Protein AF-A0A1M6S8C6-F1 (afdb_monomer_lite)

Secondary structure (DSSP, 8-state):
-HHHHHTTT----EEE-TT-SSSTTHHHHHHHHTT--GGGEEEHHHHHHHH----SSS---GGGSSSEEEEESSS---TT----GGGGSTTEEEEES-HHHHHHHHHHHT-

Organism: NCBI:txid169427

Radius of gyration: 14.87 Å; chains: 1; bounding box: 32×35×33 Å

pLDDT: mean 91.99, std 9.22, range [51.56, 98.19]

InterPro domains:
  IPR029035 DHS-like NAD/FAD-binding domain superfamily [SSF52467] (1-111)
  IPR034300 NADP transhydrogenase beta-like domain [PF02233] (1-53)
  IPR034300 NADP transhydrogenase beta-like domain [PF02233] (54-108)

Sequence (111 aa):
MTDKLTNKGIEVRYAIHPVAGRMPGHMNVLLAEAEVPYDQVYEMDDINAEFGQMAGMPILEAYKARTVIVNERSMASGYAGLDNDLFYIDKTMMVFSDAKKVIENMTKALE

Foldseek 3Di:
DVVLCVVVVHQAAAEDEQCPDPDGCPVVVVCVVVVPDPVRYDYQVVVVVVLPDDDDDSDRVQVSDQAAEDEEQDQADDPVRDGDPLCVDPRYHYDHDPPVVVVVVVVVVSD

Structure (mmCIF, N/CA/C/O backbone):
data_AF-A0A1M6S8C6-F1
#
_entry.id   AF-A0A1M6S8C6-F1
#
loop_
_atom_site.group_PDB
_atom_site.id
_atom_site.type_symbol
_atom_site.label_atom_id
_atom_site.label_alt_id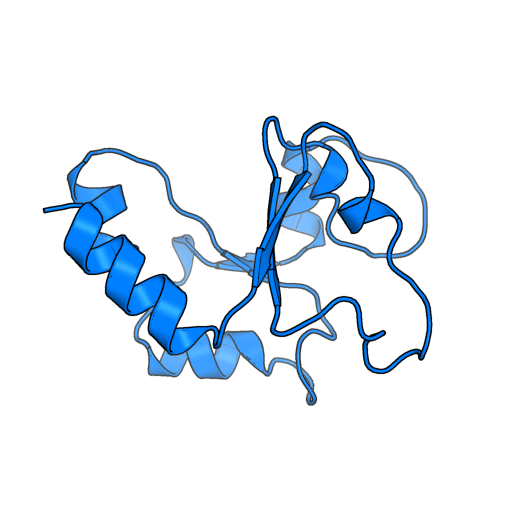
_atom_site.label_comp_id
_atom_site.label_asym_id
_atom_site.label_entity_id
_atom_site.label_seq_id
_atom_site.pdbx_PDB_ins_code
_atom_site.Cartn_x
_atom_site.Cartn_y
_atom_site.Cartn_z
_atom_site.occupancy
_atom_site.B_iso_or_equiv
_atom_site.auth_seq_id
_atom_site.auth_comp_id
_atom_site.auth_asym_id
_atom_site.auth_atom_id
_atom_site.pdbx_PDB_model_num
ATOM 1 N N . MET A 1 1 ? -4.116 8.525 9.526 1.00 92.12 1 MET A N 1
ATOM 2 C CA . MET A 1 1 ? -5.002 7.661 8.712 1.00 92.12 1 MET A CA 1
ATOM 3 C C . MET A 1 1 ? -5.312 6.365 9.442 1.00 92.12 1 MET A C 1
ATOM 5 O O . MET A 1 1 ? -6.474 6.148 9.753 1.00 92.12 1 MET A O 1
ATOM 9 N N . THR A 1 2 ? -4.293 5.558 9.752 1.00 93.94 2 THR A N 1
ATOM 10 C CA . THR A 1 2 ? -4.409 4.259 10.438 1.00 93.94 2 THR A CA 1
ATOM 11 C C . THR A 1 2 ? -5.270 4.322 11.690 1.00 93.94 2 THR A C 1
ATOM 13 O O . THR A 1 2 ? -6.311 3.681 11.712 1.00 93.94 2 THR A O 1
ATOM 16 N N . ASP A 1 3 ? -4.958 5.203 12.642 1.00 92.81 3 ASP A N 1
ATOM 17 C CA . ASP A 1 3 ? -5.750 5.330 13.877 1.00 92.81 3 ASP A CA 1
ATOM 18 C C . ASP A 1 3 ? -7.227 5.627 13.609 1.00 92.81 3 ASP A C 1
ATOM 20 O O . ASP A 1 3 ? -8.108 5.075 14.257 1.00 92.81 3 ASP A O 1
ATOM 24 N N . LYS A 1 4 ? -7.527 6.469 12.607 1.00 94.00 4 LYS A N 1
ATOM 25 C CA . LYS A 1 4 ? -8.916 6.785 12.235 1.00 94.00 4 LYS A CA 1
ATOM 26 C C . LYS A 1 4 ? -9.649 5.559 11.683 1.00 94.00 4 LYS A C 1
ATOM 28 O O . LYS A 1 4 ? -10.843 5.421 11.929 1.00 94.00 4 LYS A O 1
ATOM 33 N N . LEU A 1 5 ? -8.964 4.696 10.934 1.00 95.50 5 LEU A N 1
ATOM 34 C CA . LEU A 1 5 ? -9.533 3.449 10.419 1.00 95.50 5 LEU A CA 1
ATOM 35 C C . LEU A 1 5 ? -9.724 2.433 11.551 1.00 95.50 5 LEU A C 1
ATOM 37 O O . LEU A 1 5 ? -10.828 1.912 11.713 1.00 95.50 5 LEU A O 1
ATOM 41 N N . THR A 1 6 ? -8.704 2.234 12.387 1.00 93.94 6 THR A N 1
ATOM 42 C CA . THR A 1 6 ? -8.757 1.327 13.542 1.00 93.94 6 THR A CA 1
ATOM 43 C C . THR A 1 6 ? -9.853 1.733 14.529 1.00 93.94 6 THR A C 1
ATOM 45 O O . THR A 1 6 ? -10.630 0.889 14.967 1.00 93.94 6 THR A O 1
ATOM 48 N N . ASN A 1 7 ? -10.017 3.033 14.801 1.00 94.00 7 ASN A N 1
ATOM 49 C CA . ASN A 1 7 ? -11.096 3.555 15.652 1.00 94.00 7 ASN A CA 1
ATOM 50 C C . ASN A 1 7 ? -12.500 3.312 15.073 1.00 94.00 7 ASN A C 1
ATOM 52 O O . ASN A 1 7 ? -13.478 3.303 15.818 1.00 94.00 7 ASN A O 1
ATOM 56 N N . LYS A 1 8 ? -12.619 3.100 13.756 1.00 95.12 8 LYS A N 1
ATOM 57 C CA . LYS A 1 8 ? -13.865 2.683 13.090 1.00 95.12 8 LYS A CA 1
ATOM 58 C C . LYS A 1 8 ? -14.022 1.152 13.042 1.00 95.12 8 LYS A C 1
ATOM 60 O O . LYS A 1 8 ? -14.931 0.664 12.377 1.00 95.12 8 LYS A O 1
ATOM 65 N N . GLY A 1 9 ? -13.159 0.397 13.728 1.00 95.75 9 GLY A N 1
ATOM 66 C CA . GLY A 1 9 ? -13.175 -1.068 13.763 1.00 95.75 9 GLY A CA 1
ATOM 67 C C . GLY A 1 9 ? -12.634 -1.733 12.496 1.00 95.75 9 GLY A C 1
ATOM 68 O O . GLY A 1 9 ? -12.894 -2.912 12.273 1.00 95.75 9 GLY A O 1
ATOM 69 N N . ILE A 1 10 ? -11.919 -0.989 11.645 1.00 96.19 10 ILE A N 1
ATOM 70 C CA . ILE A 1 10 ? -11.297 -1.529 10.434 1.00 96.19 10 ILE A CA 1
ATOM 71 C C . ILE A 1 10 ? -9.920 -2.071 10.803 1.00 96.19 10 ILE A C 1
ATOM 73 O O . ILE A 1 10 ? -9.099 -1.363 11.382 1.00 96.19 10 ILE A O 1
ATOM 77 N N . GLU A 1 11 ? -9.661 -3.318 10.431 1.00 95.62 11 GLU A N 1
ATOM 78 C CA . GLU A 1 11 ? -8.351 -3.932 10.590 1.00 95.62 11 GLU A CA 1
ATOM 79 C C . GLU A 1 11 ? -7.352 -3.328 9.591 1.00 95.62 11 GLU A C 1
ATOM 81 O O . GLU A 1 11 ? -7.597 -3.318 8.382 1.00 95.62 11 GLU A O 1
ATOM 86 N N . VAL A 1 12 ? -6.229 -2.810 10.095 1.00 96.06 12 VAL A N 1
ATOM 87 C CA . VAL A 1 12 ? -5.162 -2.217 9.281 1.00 96.06 12 VAL A CA 1
ATOM 88 C C . VAL A 1 12 ? -3.853 -2.931 9.572 1.00 96.06 12 VAL A C 1
ATOM 90 O O . VAL A 1 12 ? -3.447 -3.046 10.726 1.00 96.06 12 VAL A O 1
ATOM 93 N N . ARG A 1 13 ? -3.197 -3.388 8.506 1.00 95.88 13 ARG A N 1
ATOM 94 C CA . ARG A 1 13 ? -1.916 -4.095 8.538 1.00 95.88 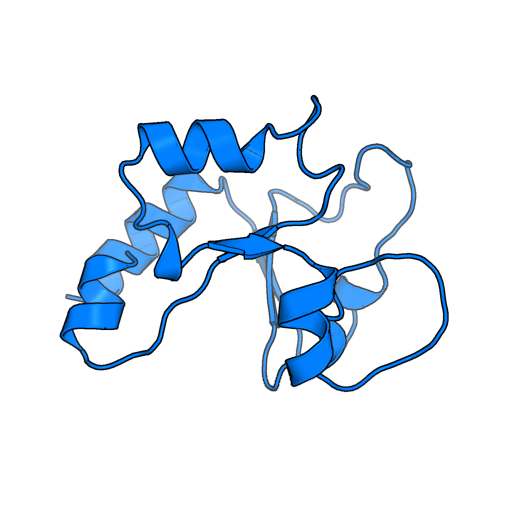13 ARG A CA 1
ATOM 95 C C . ARG A 1 13 ? -0.993 -3.544 7.453 1.00 95.88 13 ARG A C 1
ATOM 97 O O . ARG A 1 13 ? -1.456 -3.111 6.397 1.00 95.88 13 ARG A O 1
ATOM 104 N N . TYR A 1 14 ? 0.305 -3.562 7.718 1.00 96.88 14 TYR A N 1
ATOM 105 C CA . TYR A 1 14 ? 1.369 -3.113 6.829 1.00 96.88 14 TYR A CA 1
ATOM 106 C C . TYR A 1 14 ? 2.114 -4.326 6.282 1.00 96.88 14 TYR A C 1
ATOM 108 O O . TYR A 1 14 ? 2.674 -5.106 7.043 1.00 96.88 14 TYR A O 1
ATOM 116 N N . ALA A 1 15 ? 2.133 -4.460 4.959 1.00 96.50 15 ALA A N 1
ATOM 117 C CA . ALA A 1 15 ? 2.851 -5.513 4.254 1.00 96.50 15 ALA A CA 1
ATOM 118 C C . ALA A 1 15 ? 4.216 -4.993 3.783 1.00 96.50 15 ALA A C 1
ATOM 120 O O . ALA A 1 15 ? 4.269 -4.057 2.978 1.00 96.50 15 ALA A O 1
ATOM 121 N N . ILE A 1 16 ? 5.311 -5.584 4.259 1.00 95.69 16 ILE A N 1
ATOM 122 C CA . ILE A 1 16 ? 6.672 -5.131 3.953 1.00 95.69 16 ILE A CA 1
ATOM 123 C C . ILE A 1 16 ? 7.363 -6.111 3.011 1.00 95.69 16 ILE A C 1
ATOM 125 O O . ILE A 1 16 ? 7.516 -7.293 3.296 1.00 95.69 16 ILE A O 1
ATOM 129 N N . HIS A 1 17 ? 7.801 -5.600 1.861 1.00 94.44 17 HIS A N 1
ATOM 130 C CA . HIS A 1 17 ? 8.658 -6.343 0.945 1.00 94.44 17 HIS A CA 1
ATOM 131 C C . HIS A 1 17 ? 10.131 -6.157 1.358 1.00 94.44 17 HIS A C 1
ATOM 133 O O . HIS A 1 17 ? 10.548 -5.013 1.560 1.00 94.44 17 HIS A O 1
ATOM 139 N N . PRO A 1 18 ? 10.970 -7.215 1.374 1.00 92.00 18 PRO A N 1
ATOM 140 C CA . PRO A 1 18 ? 12.355 -7.157 1.874 1.00 92.00 18 PRO A CA 1
ATOM 141 C C . PRO A 1 18 ? 13.279 -6.129 1.194 1.00 92.00 18 PRO A C 1
ATOM 143 O O . PRO A 1 18 ? 14.268 -5.698 1.783 1.00 92.00 18 PRO A O 1
ATOM 146 N N . VAL A 1 19 ? 12.977 -5.723 -0.045 1.00 93.31 19 VAL A N 1
ATOM 147 C CA . VAL A 1 19 ? 13.757 -4.735 -0.815 1.00 93.31 19 VAL A CA 1
ATOM 148 C C . VAL A 1 19 ? 12.970 -3.449 -1.090 1.00 93.31 19 VAL A C 1
ATOM 150 O O . VAL A 1 19 ? 13.342 -2.666 -1.966 1.00 93.31 19 VAL A O 1
ATOM 153 N N . ALA A 1 20 ? 11.876 -3.209 -0.357 1.00 94.50 20 ALA A N 1
ATOM 154 C CA . ALA A 1 20 ? 11.133 -1.959 -0.450 1.00 94.50 20 ALA A CA 1
ATOM 155 C C . ALA A 1 20 ? 12.012 -0.764 -0.039 1.00 94.50 20 ALA A C 1
ATOM 157 O O . ALA A 1 20 ? 12.690 -0.778 0.988 1.00 94.50 20 ALA A O 1
ATOM 158 N N . GLY A 1 21 ? 11.973 0.304 -0.838 1.00 94.94 21 GLY A N 1
ATOM 159 C CA . GLY A 1 21 ? 12.758 1.515 -0.612 1.00 94.94 21 GLY A CA 1
ATOM 160 C C . GLY A 1 21 ? 14.105 1.507 -1.338 1.00 94.94 21 GLY A C 1
ATOM 161 O O . GLY A 1 21 ? 14.179 1.257 -2.543 1.00 94.94 21 GLY A O 1
ATOM 162 N N . ARG A 1 22 ? 15.160 1.922 -0.633 1.00 95.06 22 ARG A N 1
ATOM 163 C CA . ARG A 1 22 ? 16.526 2.120 -1.174 1.00 95.06 22 ARG A CA 1
ATOM 164 C C . ARG A 1 22 ? 17.641 1.569 -0.274 1.00 95.06 22 ARG A C 1
ATOM 166 O O . ARG A 1 22 ? 18.811 1.765 -0.573 1.00 95.06 22 ARG A O 1
ATOM 173 N N . MET A 1 23 ? 17.279 0.909 0.824 1.00 95.06 23 MET A N 1
ATOM 174 C CA . MET A 1 23 ? 18.205 0.243 1.745 1.00 95.06 23 MET A CA 1
ATOM 175 C C . MET A 1 23 ? 17.501 -0.956 2.399 1.00 95.06 23 MET A C 1
ATOM 177 O O . MET A 1 23 ? 16.271 -0.944 2.476 1.00 95.06 23 MET A O 1
ATOM 181 N N . PRO A 1 24 ? 18.234 -1.975 2.876 1.00 95.62 24 PRO A N 1
ATOM 182 C CA . PRO A 1 24 ? 17.636 -3.054 3.658 1.00 95.62 24 PRO A CA 1
ATOM 183 C C . PRO A 1 24 ? 16.876 -2.504 4.872 1.00 95.62 24 PRO A C 1
ATOM 185 O O . PRO A 1 24 ? 17.399 -1.650 5.589 1.00 95.62 24 PRO A O 1
ATOM 188 N N . GLY A 1 25 ? 15.637 -2.960 5.074 1.00 93.62 25 GLY A N 1
ATOM 189 C CA . GLY A 1 25 ? 14.792 -2.535 6.196 1.00 93.62 25 GLY A CA 1
ATOM 190 C C . GLY A 1 25 ? 14.317 -1.077 6.143 1.00 93.62 25 GLY A C 1
ATOM 191 O O . GLY A 1 25 ? 13.886 -0.551 7.166 1.00 93.62 25 GLY A O 1
ATOM 192 N N . HIS A 1 26 ? 14.390 -0.404 4.982 1.00 97.06 26 HIS A N 1
ATOM 193 C CA . HIS A 1 26 ? 14.038 1.020 4.853 1.00 97.06 26 HIS A CA 1
ATOM 194 C C . HIS A 1 26 ? 12.649 1.318 5.435 1.00 97.06 26 HIS A C 1
ATOM 196 O O . HIS A 1 26 ? 12.495 2.244 6.225 1.00 97.06 26 HIS A O 1
ATOM 202 N N . MET A 1 27 ? 11.635 0.533 5.060 1.00 97.38 27 MET A N 1
ATOM 203 C CA . MET A 1 27 ? 10.266 0.773 5.526 1.00 97.38 27 MET A CA 1
ATOM 204 C C . MET A 1 27 ? 10.104 0.465 7.015 1.00 97.38 27 MET A C 1
ATOM 206 O O . MET A 1 27 ? 9.429 1.223 7.702 1.00 97.38 27 MET A O 1
ATOM 210 N N . ASN A 1 28 ? 10.757 -0.579 7.534 1.00 94.56 28 ASN A N 1
ATOM 211 C CA . ASN A 1 28 ? 10.697 -0.926 8.955 1.00 94.56 28 ASN A CA 1
ATOM 212 C C . ASN A 1 28 ? 11.220 0.226 9.826 1.00 94.56 28 ASN A C 1
ATOM 214 O O . ASN A 1 28 ? 10.590 0.563 10.822 1.00 94.56 28 ASN A O 1
ATOM 218 N N . VAL A 1 29 ? 12.323 0.871 9.421 1.00 96.75 29 VAL A N 1
ATOM 219 C CA . VAL A 1 29 ? 12.869 2.040 10.133 1.00 96.75 29 VAL A CA 1
ATOM 220 C C . VAL A 1 29 ? 11.870 3.196 10.132 1.00 96.75 29 VAL A C 1
ATOM 222 O O . VAL A 1 29 ? 11.559 3.721 11.194 1.00 96.75 29 VAL A O 1
ATOM 225 N N . LEU A 1 30 ? 11.311 3.552 8.970 1.00 97.06 30 LEU A N 1
ATOM 226 C CA . LEU A 1 30 ? 10.354 4.663 8.877 1.00 97.06 30 LEU A CA 1
ATOM 227 C C . LEU A 1 30 ? 9.057 4.402 9.654 1.00 97.06 30 LEU A C 1
ATOM 229 O O . LEU A 1 30 ? 8.492 5.324 10.235 1.00 97.06 30 LEU A O 1
ATOM 233 N N . LEU A 1 31 ? 8.569 3.159 9.663 1.00 96.81 31 LEU A N 1
ATOM 234 C CA . LEU A 1 31 ? 7.377 2.782 10.426 1.00 96.81 31 LEU A CA 1
ATOM 235 C C . LEU A 1 31 ? 7.648 2.787 11.933 1.00 96.81 31 LEU A C 1
ATOM 237 O O . LEU A 1 31 ? 6.795 3.241 12.690 1.00 96.81 31 LEU A O 1
ATOM 241 N N . ALA A 1 32 ? 8.838 2.358 12.360 1.00 95.88 32 ALA A N 1
ATOM 242 C CA . ALA A 1 32 ? 9.256 2.455 13.755 1.00 95.88 32 ALA A CA 1
ATOM 243 C C . ALA A 1 32 ? 9.397 3.920 14.207 1.00 95.88 32 ALA A C 1
ATOM 245 O O . ALA A 1 32 ? 8.939 4.267 15.292 1.00 95.88 32 ALA A O 1
ATOM 246 N N . GLU A 1 33 ? 9.966 4.795 13.370 1.00 96.81 33 GLU A N 1
ATOM 247 C CA . GLU A 1 33 ? 10.033 6.244 13.627 1.00 96.81 33 GLU A CA 1
ATOM 248 C C . GLU A 1 33 ? 8.646 6.898 13.690 1.00 96.81 33 GLU A C 1
ATOM 250 O O . GLU A 1 33 ? 8.444 7.852 14.438 1.00 96.81 33 GLU A O 1
ATOM 255 N N . ALA A 1 34 ? 7.685 6.379 12.924 1.00 95.62 34 ALA A N 1
ATOM 256 C CA . ALA A 1 34 ? 6.286 6.793 12.964 1.00 95.62 34 ALA A CA 1
ATOM 257 C C . ALA A 1 34 ? 5.476 6.118 14.091 1.00 95.62 34 ALA A C 1
ATOM 259 O O . ALA A 1 34 ? 4.253 6.248 14.102 1.00 95.62 34 ALA A O 1
ATOM 260 N N . GLU A 1 35 ? 6.140 5.403 15.007 1.00 95.44 35 GLU A N 1
ATOM 261 C CA . GLU A 1 35 ? 5.542 4.718 16.163 1.00 95.44 35 GLU A CA 1
ATOM 262 C C . GLU A 1 35 ? 4.434 3.716 15.790 1.00 95.44 35 GLU A C 1
ATOM 264 O O . GLU A 1 35 ? 3.489 3.492 16.549 1.00 95.44 35 GLU A O 1
ATOM 269 N N . VAL A 1 36 ? 4.544 3.083 14.618 1.00 95.31 36 VAL A N 1
ATOM 270 C CA . VAL A 1 36 ? 3.595 2.046 14.199 1.00 95.31 36 VAL A CA 1
ATOM 271 C C . VAL A 1 36 ? 3.781 0.790 15.063 1.00 95.31 36 VAL A C 1
ATOM 273 O O . VAL A 1 36 ? 4.904 0.285 15.164 1.00 95.31 36 VAL A O 1
ATOM 276 N N . PRO A 1 37 ? 2.705 0.249 15.666 1.00 94.44 37 PRO A N 1
ATOM 277 C CA . PRO A 1 37 ? 2.766 -0.985 16.440 1.00 94.44 37 PRO A CA 1
ATOM 278 C C . PRO A 1 37 ? 3.318 -2.171 15.636 1.00 94.44 37 PRO A C 1
ATOM 280 O O . PRO A 1 37 ? 2.900 -2.427 14.508 1.00 94.44 37 PRO A O 1
ATOM 283 N N . TYR A 1 38 ? 4.249 -2.925 16.229 1.00 91.88 38 TYR A N 1
ATOM 284 C CA . TYR A 1 38 ? 4.900 -4.063 15.565 1.00 91.88 38 TYR A CA 1
ATOM 285 C C . TYR A 1 38 ? 3.929 -5.180 15.168 1.00 91.88 38 TYR A C 1
ATOM 287 O O . TYR A 1 38 ? 4.172 -5.868 14.186 1.00 91.88 38 TYR A O 1
ATOM 295 N N . ASP A 1 39 ? 2.829 -5.352 15.900 1.00 93.31 39 ASP A N 1
ATOM 296 C CA . ASP A 1 39 ? 1.772 -6.321 15.586 1.00 93.31 39 ASP A CA 1
ATOM 297 C C . ASP A 1 39 ? 0.985 -5.965 14.316 1.00 93.31 39 ASP A C 1
ATOM 299 O O . ASP A 1 39 ? 0.309 -6.820 13.752 1.00 93.31 39 ASP A O 1
ATOM 303 N N . GLN A 1 40 ? 1.094 -4.725 13.833 1.00 94.56 40 GLN A N 1
ATOM 304 C CA . GLN A 1 40 ? 0.530 -4.307 12.554 1.00 94.56 40 GLN A CA 1
ATOM 305 C C . GLN A 1 40 ? 1.499 -4.492 11.385 1.00 94.56 40 GLN A C 1
ATOM 307 O O . GLN A 1 40 ? 1.078 -4.311 10.243 1.00 94.56 40 GLN A O 1
ATOM 312 N N . VAL A 1 41 ? 2.774 -4.814 11.620 1.00 96.06 41 VAL A N 1
ATOM 313 C CA . VAL A 1 41 ? 3.809 -4.873 10.579 1.00 96.06 41 VAL A CA 1
ATOM 314 C C . VAL A 1 41 ? 4.156 -6.323 10.267 1.00 96.06 41 VAL A C 1
ATOM 316 O O . VAL A 1 41 ? 4.640 -7.054 11.125 1.00 96.06 41 VAL A O 1
ATOM 319 N N . TYR A 1 42 ? 3.940 -6.723 9.017 1.00 95.38 42 TYR A N 1
ATOM 320 C CA . TYR A 1 42 ? 4.130 -8.090 8.549 1.00 95.38 42 TYR A CA 1
ATOM 321 C C . TYR A 1 42 ? 5.146 -8.131 7.414 1.00 95.38 42 TYR A C 1
ATOM 323 O O . TYR A 1 42 ? 5.097 -7.316 6.486 1.00 95.38 42 TYR A O 1
ATOM 331 N N . GLU A 1 43 ? 6.035 -9.116 7.460 1.00 93.56 43 GLU A N 1
ATOM 332 C CA . GLU A 1 43 ? 6.920 -9.424 6.343 1.00 93.56 43 GLU A CA 1
ATOM 333 C C . GLU A 1 43 ? 6.137 -10.134 5.227 1.00 93.56 43 GLU A C 1
ATOM 335 O O . GLU A 1 43 ? 5.095 -10.758 5.446 1.00 93.56 43 GLU A O 1
ATOM 340 N N . MET A 1 44 ? 6.631 -10.012 3.998 1.00 90.50 44 MET A N 1
ATOM 341 C CA . MET A 1 44 ? 5.948 -10.483 2.792 1.00 90.50 44 MET A CA 1
ATOM 342 C C . MET A 1 44 ? 5.542 -11.961 2.832 1.00 90.50 44 MET A C 1
ATOM 344 O O . MET A 1 44 ? 4.442 -12.290 2.394 1.00 90.50 44 MET A O 1
ATOM 348 N N . ASP A 1 45 ? 6.405 -12.841 3.341 1.00 87.06 45 ASP A N 1
ATOM 349 C CA . ASP A 1 45 ? 6.130 -14.282 3.371 1.00 87.06 45 ASP A CA 1
ATOM 350 C C . ASP A 1 45 ? 4.955 -14.613 4.304 1.00 87.06 45 ASP A C 1
ATOM 352 O O . ASP A 1 45 ? 4.121 -15.459 3.970 1.00 87.06 45 ASP A O 1
ATOM 356 N N . ASP A 1 46 ? 4.840 -13.891 5.421 1.00 89.88 46 ASP A N 1
ATOM 357 C CA . ASP A 1 46 ? 3.772 -14.080 6.402 1.00 89.88 46 ASP A CA 1
ATOM 358 C C . ASP A 1 46 ? 2.429 -13.586 5.852 1.00 89.88 46 ASP A C 1
ATOM 360 O O . ASP A 1 46 ? 1.420 -14.288 5.928 1.00 89.88 46 ASP A O 1
ATOM 364 N N . ILE A 1 47 ? 2.410 -12.399 5.239 1.00 91.12 47 ILE A N 1
ATOM 365 C CA . ILE A 1 47 ? 1.162 -11.787 4.757 1.00 91.12 47 ILE A CA 1
ATOM 366 C C . ILE A 1 47 ? 0.677 -12.368 3.424 1.00 91.12 47 ILE A C 1
ATOM 368 O O . ILE A 1 47 ? -0.528 -12.443 3.184 1.00 91.12 47 ILE A O 1
ATOM 372 N N . ASN A 1 48 ? 1.580 -12.839 2.556 1.00 89.62 48 ASN A N 1
ATOM 373 C CA . ASN A 1 48 ? 1.188 -13.513 1.315 1.00 89.62 48 ASN A CA 1
ATOM 374 C C . ASN A 1 48 ? 0.454 -14.837 1.586 1.00 89.62 48 ASN A C 1
ATOM 376 O O . ASN A 1 48 ? -0.405 -15.230 0.793 1.00 89.62 48 ASN A O 1
ATOM 380 N N . ALA A 1 49 ? 0.725 -15.507 2.714 1.00 85.56 49 ALA A N 1
ATOM 381 C CA . ALA A 1 49 ? 0.008 -16.724 3.098 1.00 85.56 49 ALA A CA 1
ATOM 382 C C . ALA A 1 49 ? -1.513 -16.501 3.223 1.00 85.56 49 ALA A C 1
ATOM 384 O O . ALA A 1 49 ? -2.288 -17.429 2.987 1.00 85.56 49 ALA A O 1
ATOM 385 N N . GLU A 1 50 ? -1.953 -15.271 3.505 1.00 84.06 50 GLU A N 1
ATOM 386 C CA . GLU A 1 50 ? -3.373 -14.916 3.590 1.00 84.06 50 GLU A CA 1
ATOM 387 C C . GLU A 1 50 ? -4.050 -14.731 2.227 1.00 84.06 50 GLU A C 1
ATOM 389 O O . GLU A 1 50 ? -5.261 -14.924 2.101 1.00 84.06 50 GLU A O 1
ATOM 394 N N . PHE A 1 51 ? -3.283 -14.394 1.188 1.00 76.88 51 PHE A N 1
ATOM 395 C CA . PHE A 1 51 ? -3.786 -14.296 -0.182 1.00 76.88 51 PHE A CA 1
ATOM 396 C C . PHE A 1 51 ? -3.770 -15.658 -0.912 1.00 76.88 51 PHE A C 1
ATOM 398 O O . PHE A 1 51 ? -4.432 -15.812 -1.940 1.00 76.88 51 PHE A O 1
ATOM 405 N N . GLY A 1 52 ? -3.085 -16.666 -0.355 1.00 64.19 52 GLY A N 1
ATOM 406 C CA . GLY A 1 52 ? -2.898 -18.017 -0.908 1.00 64.19 52 GLY A CA 1
ATOM 407 C C . GLY A 1 52 ? -1.642 -18.111 -1.778 1.00 64.19 52 GLY A C 1
ATOM 408 O O . GLY A 1 52 ? -1.331 -17.170 -2.478 1.00 64.19 52 GLY A O 1
ATOM 409 N N . GLN A 1 53 ? -0.900 -19.222 -1.787 1.00 52.81 53 GLN A N 1
ATOM 410 C CA . GLN A 1 53 ? 0.427 -19.273 -2.434 1.00 52.81 53 GLN A CA 1
ATOM 411 C C . GLN A 1 53 ? 0.391 -19.441 -3.964 1.00 52.81 53 GLN A C 1
ATOM 413 O O . GLN A 1 53 ? -0.280 -20.332 -4.488 1.00 52.81 53 GLN A O 1
ATOM 418 N N . MET A 1 54 ? 1.211 -18.669 -4.683 1.00 51.91 54 MET A N 1
ATOM 419 C CA . MET A 1 54 ? 1.771 -19.076 -5.977 1.00 51.91 54 MET A CA 1
ATOM 420 C C . MET A 1 54 ? 3.301 -19.088 -5.901 1.00 51.91 54 MET A C 1
ATOM 422 O O . MET A 1 54 ? 3.921 -18.176 -5.364 1.00 51.91 54 MET A O 1
ATOM 426 N N . ALA A 1 55 ? 3.918 -20.144 -6.434 1.00 51.56 55 ALA A N 1
ATOM 427 C CA . ALA A 1 55 ? 5.370 -20.259 -6.517 1.00 51.56 55 ALA A CA 1
ATOM 428 C C . ALA A 1 55 ? 5.908 -19.319 -7.611 1.00 51.56 55 ALA A C 1
ATOM 430 O O . ALA A 1 55 ? 5.464 -19.390 -8.757 1.00 51.56 55 ALA A O 1
ATOM 431 N N . GLY A 1 56 ? 6.866 -18.453 -7.274 1.00 63.34 56 GLY A N 1
ATOM 432 C CA . GLY A 1 56 ? 7.419 -17.484 -8.219 1.00 63.34 56 GLY A CA 1
ATOM 433 C C . GLY A 1 56 ? 8.383 -16.485 -7.582 1.00 63.34 56 GLY A C 1
ATOM 434 O O . GLY A 1 56 ? 8.944 -16.738 -6.516 1.00 63.34 56 GLY A O 1
ATOM 435 N N . MET A 1 57 ? 8.593 -15.353 -8.264 1.00 65.25 57 MET A N 1
ATOM 436 C CA . MET A 1 57 ? 9.380 -14.236 -7.734 1.00 65.25 57 MET A CA 1
ATOM 437 C C . MET A 1 57 ? 8.766 -13.731 -6.420 1.00 65.25 57 MET A C 1
ATOM 439 O O . MET A 1 57 ? 7.542 -13.628 -6.338 1.00 65.25 57 MET A O 1
ATOM 443 N N . PRO A 1 58 ? 9.591 -13.395 -5.414 1.00 77.25 58 PRO A N 1
ATOM 444 C CA . PRO A 1 58 ? 9.106 -12.988 -4.105 1.00 77.25 58 PRO A CA 1
ATOM 445 C C . PRO A 1 58 ? 8.553 -11.558 -4.207 1.00 77.25 58 PRO A C 1
ATOM 447 O O . PRO A 1 58 ? 9.300 -10.600 -4.038 1.00 77.25 58 PRO A O 1
ATOM 450 N N . ILE A 1 59 ? 7.269 -11.435 -4.563 1.00 87.62 59 ILE A N 1
ATOM 451 C CA . ILE A 1 59 ? 6.512 -10.179 -4.666 1.00 87.62 59 ILE A CA 1
ATOM 452 C C . ILE A 1 59 ? 5.317 -10.201 -3.711 1.00 87.62 59 ILE A C 1
ATOM 454 O O . ILE A 1 59 ? 4.783 -11.261 -3.388 1.00 87.62 59 ILE A O 1
ATOM 458 N N . LEU A 1 60 ? 4.847 -9.023 -3.299 1.00 91.19 60 LEU A N 1
ATOM 459 C CA . LEU A 1 60 ? 3.568 -8.904 -2.601 1.00 91.19 60 LEU A CA 1
ATOM 460 C C . LEU A 1 60 ? 2.426 -9.210 -3.569 1.00 91.19 60 LEU A C 1
ATOM 462 O O . LEU A 1 60 ? 2.279 -8.554 -4.603 1.00 91.19 60 LEU A O 1
ATOM 466 N N . GLU A 1 61 ? 1.574 -10.168 -3.218 1.00 91.88 61 GLU A N 1
ATOM 467 C CA . GLU A 1 61 ? 0.486 -10.631 -4.084 1.00 91.88 61 GLU A CA 1
ATOM 468 C C . GLU A 1 61 ? -0.760 -9.730 -4.010 1.00 91.88 61 GLU A C 1
ATOM 470 O O . GLU A 1 61 ? -1.899 -10.195 -3.979 1.00 91.88 61 GLU A O 1
ATOM 475 N N . ALA A 1 62 ? -0.557 -8.409 -4.028 1.00 92.38 62 ALA A N 1
ATOM 476 C CA . ALA A 1 62 ? -1.617 -7.406 -3.895 1.00 92.38 62 ALA A CA 1
ATOM 477 C C . ALA A 1 62 ? -2.737 -7.568 -4.940 1.00 92.38 62 ALA A C 1
ATOM 479 O O . ALA A 1 62 ? -3.896 -7.258 -4.666 1.00 92.38 62 ALA A O 1
ATOM 480 N N . TYR A 1 63 ? -2.423 -8.127 -6.115 1.00 91.94 63 TYR A N 1
ATOM 481 C CA . TYR A 1 63 ? -3.397 -8.453 -7.160 1.00 91.94 63 TYR A CA 1
ATOM 482 C C . TYR A 1 63 ? -4.471 -9.454 -6.709 1.00 91.94 63 TYR A C 1
ATOM 484 O O . TYR A 1 63 ? -5.491 -9.583 -7.384 1.00 91.94 63 TYR A O 1
ATOM 492 N N . LYS A 1 64 ? -4.293 -10.170 -5.594 1.00 92.25 64 LYS A N 1
ATOM 493 C CA . LYS A 1 64 ? -5.305 -11.077 -5.031 1.00 92.25 64 LYS A CA 1
ATOM 494 C C . LYS A 1 64 ? -6.326 -10.365 -4.144 1.00 92.25 64 LYS A C 1
ATOM 496 O O . LYS A 1 64 ? -7.410 -10.904 -3.934 1.00 92.25 64 LYS A O 1
ATOM 501 N N . ALA A 1 65 ? -6.056 -9.134 -3.706 1.00 94.38 65 ALA A N 1
ATOM 502 C CA . ALA A 1 65 ? -7.017 -8.339 -2.948 1.00 94.38 65 ALA A CA 1
ATOM 503 C C . ALA A 1 65 ? -8.311 -8.077 -3.747 1.00 94.38 65 ALA A C 1
ATOM 505 O O . ALA A 1 65 ? -8.328 -8.095 -4.984 1.00 94.38 65 ALA A O 1
ATOM 506 N N . ARG A 1 66 ? -9.416 -7.810 -3.035 1.00 95.44 66 ARG A N 1
ATOM 507 C CA . ARG A 1 66 ? -10.715 -7.462 -3.646 1.00 95.44 66 ARG A CA 1
ATOM 508 C C . ARG A 1 66 ? -10.637 -6.173 -4.468 1.00 95.44 66 ARG A C 1
ATOM 510 O O . ARG A 1 66 ? -11.242 -6.083 -5.530 1.00 95.44 66 ARG A O 1
ATOM 517 N N . THR A 1 67 ? -9.912 -5.186 -3.958 1.00 96.75 67 THR A N 1
ATOM 518 C CA . THR A 1 67 ? -9.731 -3.868 -4.569 1.00 96.75 67 THR A CA 1
ATOM 519 C C . THR A 1 67 ? -8.316 -3.411 -4.267 1.00 96.75 67 THR A C 1
ATOM 521 O O . THR A 1 67 ? -7.863 -3.558 -3.131 1.00 96.75 67 THR A O 1
ATOM 524 N N . VAL A 1 68 ? -7.633 -2.864 -5.267 1.00 97.56 68 VAL A N 1
ATOM 525 C CA . VAL A 1 68 ? -6.275 -2.336 -5.131 1.00 97.56 68 VAL A CA 1
ATOM 526 C C . VAL A 1 68 ? -6.312 -0.844 -5.423 1.00 97.56 68 VAL A C 1
ATOM 528 O O . VAL A 1 68 ? -6.929 -0.413 -6.391 1.00 97.56 68 VAL A O 1
ATOM 531 N N . ILE A 1 69 ? -5.657 -0.048 -4.585 1.00 97.69 69 ILE A N 1
ATOM 532 C CA . ILE A 1 69 ? -5.436 1.374 -4.841 1.00 97.69 69 ILE A CA 1
ATOM 533 C C . ILE A 1 69 ? -3.931 1.579 -4.919 1.00 97.69 69 ILE A C 1
ATOM 535 O O . ILE A 1 69 ? -3.217 1.283 -3.962 1.00 97.69 69 ILE A O 1
ATOM 539 N N . VAL A 1 70 ? -3.456 2.085 -6.051 1.00 97.62 70 VAL A N 1
ATOM 540 C CA . VAL A 1 70 ? -2.053 2.442 -6.254 1.00 97.62 70 VAL A CA 1
ATOM 541 C C . VAL A 1 70 ? -1.950 3.957 -6.265 1.00 97.62 70 VAL A C 1
ATOM 543 O O . VAL A 1 70 ? -2.635 4.625 -7.034 1.00 97.62 70 VAL A O 1
ATOM 546 N N . ASN A 1 71 ? -1.086 4.500 -5.414 1.00 97.44 71 ASN A N 1
ATOM 547 C CA . ASN A 1 71 ? -0.822 5.929 -5.344 1.00 97.44 71 ASN A CA 1
ATOM 548 C C . ASN A 1 71 ? 0.592 6.220 -5.839 1.00 97.44 71 ASN A C 1
ATOM 550 O O . ASN A 1 71 ? 1.560 5.862 -5.173 1.00 97.44 71 ASN A O 1
ATOM 554 N N . GLU A 1 72 ? 0.686 6.880 -6.986 1.00 95.94 72 GLU A N 1
ATOM 555 C CA . GLU A 1 72 ? 1.946 7.289 -7.600 1.00 95.94 72 GLU A CA 1
ATOM 556 C C . GLU A 1 72 ? 1.785 8.631 -8.309 1.00 95.94 72 GLU A C 1
ATOM 558 O O . GLU A 1 72 ? 0.678 9.090 -8.560 1.00 95.94 72 GLU A O 1
ATOM 563 N N . ARG A 1 73 ? 2.882 9.294 -8.675 1.00 96.81 73 ARG A N 1
ATOM 564 C CA . ARG A 1 73 ? 2.790 10.604 -9.359 1.00 96.81 73 ARG A CA 1
ATOM 565 C C . ARG A 1 73 ? 2.443 10.494 -10.847 1.00 96.81 73 ARG A C 1
ATOM 567 O O . ARG A 1 73 ? 1.967 11.465 -11.429 1.00 96.81 73 ARG A O 1
ATOM 574 N N . SER A 1 74 ? 2.720 9.350 -11.468 1.00 95.62 74 SER A N 1
ATOM 5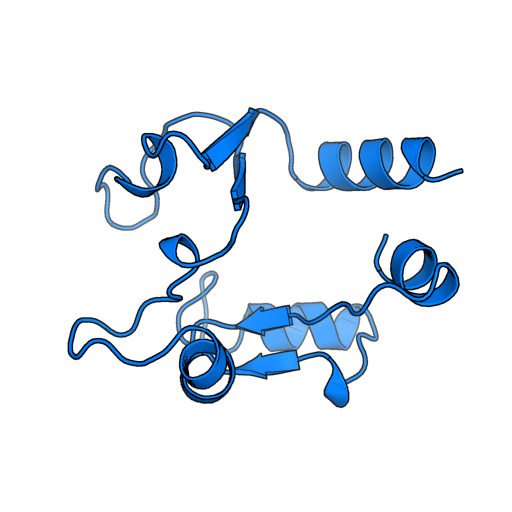75 C CA . SER A 1 74 ? 2.475 9.068 -12.887 1.00 95.62 74 SER A CA 1
ATOM 576 C C . SER A 1 74 ? 2.572 7.560 -13.160 1.00 95.62 74 SER A C 1
ATOM 578 O O . SER A 1 74 ? 2.807 6.780 -12.244 1.00 95.62 74 SER A O 1
ATOM 580 N N . MET A 1 75 ? 2.445 7.158 -14.429 1.00 94.88 75 MET A N 1
ATOM 581 C CA . MET A 1 75 ? 2.690 5.787 -14.912 1.00 94.88 75 MET A CA 1
ATOM 582 C C . MET A 1 75 ? 4.184 5.482 -15.140 1.00 94.88 75 MET A C 1
ATOM 584 O O . MET A 1 75 ? 4.532 4.582 -15.898 1.00 94.88 75 MET A O 1
ATOM 588 N N . ALA A 1 76 ? 5.095 6.277 -14.572 1.00 93.94 76 ALA A N 1
ATOM 589 C CA . ALA A 1 76 ? 6.523 6.057 -14.766 1.00 93.94 76 ALA A CA 1
ATOM 590 C C . ALA A 1 76 ? 6.974 4.757 -14.084 1.00 93.94 76 ALA A C 1
ATOM 592 O O . ALA A 1 76 ? 6.588 4.464 -12.953 1.00 93.94 76 ALA A O 1
ATOM 593 N N . SER A 1 77 ? 7.848 4.013 -14.759 1.00 94.31 77 SER A N 1
ATOM 594 C CA . SER A 1 77 ? 8.459 2.808 -14.206 1.00 94.31 77 SER A CA 1
ATOM 595 C C . SER A 1 77 ? 9.270 3.109 -12.942 1.00 94.31 77 SER A C 1
ATOM 597 O O . SER A 1 77 ? 9.916 4.157 -12.832 1.00 94.31 77 SER A O 1
ATOM 599 N N . GLY A 1 78 ? 9.304 2.141 -12.024 1.00 91.06 78 GLY A N 1
ATOM 600 C CA . GLY A 1 78 ? 10.154 2.185 -10.836 1.00 91.06 78 GLY A CA 1
ATOM 601 C C . GLY A 1 78 ? 11.643 1.968 -11.142 1.00 91.06 78 GLY A C 1
ATOM 602 O O . GLY A 1 78 ? 12.108 2.117 -12.269 1.00 91.06 78 GLY A O 1
ATOM 603 N N . TYR A 1 79 ? 12.406 1.565 -10.122 1.00 91.50 79 TYR A N 1
ATOM 604 C CA . TYR A 1 79 ? 13.863 1.393 -10.222 1.00 91.50 79 TYR A CA 1
ATOM 605 C C . TYR A 1 79 ? 14.301 0.419 -11.331 1.00 91.50 79 TYR A C 1
ATOM 607 O O . TYR A 1 79 ? 15.297 0.667 -12.000 1.00 91.50 79 TYR A O 1
ATOM 615 N N . ALA A 1 80 ? 13.543 -0.660 -11.552 1.00 91.44 80 ALA A N 1
ATOM 616 C CA . ALA A 1 80 ? 13.851 -1.667 -12.568 1.00 91.44 80 ALA A CA 1
ATOM 617 C C . ALA A 1 80 ? 13.597 -1.198 -14.014 1.00 91.44 80 ALA A C 1
ATOM 619 O O . ALA A 1 80 ? 13.970 -1.905 -14.945 1.00 91.44 80 ALA A O 1
ATOM 620 N N . GLY A 1 81 ? 12.951 -0.042 -14.223 1.00 92.31 81 GLY A N 1
ATOM 621 C CA . GLY A 1 81 ? 12.631 0.451 -15.567 1.00 92.31 81 GLY A CA 1
ATOM 622 C C . GLY A 1 81 ? 11.559 -0.361 -16.305 1.00 92.31 81 GLY A C 1
ATOM 623 O O . GLY A 1 81 ? 11.410 -0.210 -17.513 1.00 92.31 81 GLY A O 1
ATOM 624 N N . LEU A 1 82 ? 10.836 -1.233 -15.597 1.00 90.62 82 LEU A N 1
ATOM 625 C CA . LEU A 1 82 ? 9.767 -2.067 -16.143 1.00 90.62 82 LEU A CA 1
ATOM 626 C C . LEU A 1 82 ? 8.398 -1.452 -15.844 1.00 90.62 82 LEU A C 1
ATOM 628 O O . LEU A 1 82 ? 8.212 -0.823 -14.797 1.00 90.62 82 LEU A O 1
ATOM 632 N N . ASP A 1 83 ? 7.460 -1.647 -16.769 1.00 92.19 83 ASP A N 1
ATOM 633 C CA . ASP A 1 83 ? 6.046 -1.341 -16.546 1.00 92.19 83 ASP A CA 1
ATOM 634 C C . ASP A 1 83 ? 5.427 -2.342 -15.552 1.00 92.19 83 ASP A C 1
ATOM 636 O O . ASP A 1 83 ? 5.972 -3.430 -15.339 1.00 92.19 83 ASP A O 1
ATOM 640 N N . ASN A 1 84 ? 4.321 -1.967 -14.907 1.00 93.56 84 ASN A N 1
ATOM 641 C CA . ASN A 1 84 ? 3.680 -2.776 -13.873 1.00 93.56 84 ASN A CA 1
ATOM 642 C C . ASN A 1 84 ? 2.257 -3.177 -14.272 1.00 93.56 84 ASN A C 1
ATOM 644 O O . ASN A 1 84 ? 1.331 -2.367 -14.217 1.00 93.56 84 ASN A O 1
ATOM 648 N N . ASP A 1 85 ? 2.076 -4.463 -14.570 1.00 93.69 85 ASP A N 1
ATOM 649 C CA . ASP A 1 85 ? 0.793 -5.045 -14.973 1.00 93.69 85 ASP A CA 1
ATOM 650 C C . ASP A 1 85 ? -0.333 -4.809 -13.952 1.00 93.69 85 ASP A C 1
ATOM 652 O O . ASP A 1 85 ? -1.500 -4.704 -14.334 1.00 93.69 85 ASP A O 1
ATOM 656 N N . LEU A 1 86 ? -0.003 -4.653 -12.659 1.00 94.62 86 LEU A N 1
ATOM 657 C CA . LEU A 1 86 ? -0.978 -4.354 -11.603 1.00 94.62 86 LEU A CA 1
ATOM 658 C C . LEU A 1 86 ? -1.797 -3.096 -11.915 1.00 94.62 86 LEU A C 1
ATOM 660 O O . LEU A 1 86 ? -2.969 -3.038 -11.541 1.00 94.62 86 LEU A O 1
ATOM 664 N N . PHE A 1 87 ? -1.198 -2.113 -12.596 1.00 96.19 87 PHE A N 1
ATOM 665 C CA . PHE A 1 87 ? -1.823 -0.825 -12.910 1.00 96.19 87 PHE A CA 1
ATOM 666 C C . PHE A 1 87 ? -2.980 -0.950 -13.907 1.00 96.19 87 PHE A C 1
ATOM 668 O O . PHE A 1 87 ? -3.818 -0.053 -13.975 1.00 96.19 87 PHE A O 1
ATOM 675 N N . TYR A 1 88 ? -3.042 -2.054 -14.654 1.00 95.81 88 TYR A N 1
ATOM 676 C CA . TYR A 1 88 ? -4.001 -2.257 -15.741 1.00 95.81 88 TYR A CA 1
ATOM 677 C C . TYR A 1 88 ? -5.109 -3.263 -15.405 1.00 95.81 88 TYR A C 1
ATOM 679 O O . TYR A 1 88 ? -5.958 -3.543 -16.246 1.00 95.81 88 TYR A O 1
ATOM 687 N N . ILE A 1 89 ? -5.121 -3.822 -14.192 1.00 96.25 89 ILE A N 1
ATOM 688 C CA . ILE A 1 89 ? -6.161 -4.764 -13.759 1.00 96.25 89 ILE A CA 1
ATOM 689 C C . ILE A 1 89 ? -7.442 -3.990 -13.412 1.00 96.25 89 ILE A C 1
ATOM 691 O O . ILE A 1 89 ? -7.383 -3.012 -12.674 1.00 96.25 89 ILE A O 1
ATOM 695 N N . ASP A 1 90 ? -8.612 -4.479 -13.841 1.00 97.00 90 ASP A N 1
ATOM 696 C CA . ASP A 1 90 ? -9.926 -3.828 -13.642 1.00 97.00 90 ASP A CA 1
ATOM 697 C C . ASP A 1 90 ? -10.237 -3.410 -12.193 1.00 97.00 90 ASP A C 1
ATOM 699 O O . ASP A 1 90 ? -10.953 -2.439 -11.949 1.00 97.00 90 ASP A O 1
ATOM 703 N N . LYS A 1 91 ? -9.718 -4.152 -11.208 1.00 97.06 91 LYS A N 1
ATOM 704 C CA . LYS A 1 91 ? -9.923 -3.887 -9.772 1.00 97.06 91 LYS A CA 1
ATOM 705 C C . LYS A 1 91 ? -8.845 -3.001 -9.140 1.00 97.06 91 LYS A C 1
ATOM 707 O O . LYS A 1 91 ? -8.851 -2.834 -7.915 1.00 97.06 91 LYS A O 1
ATOM 712 N N . THR A 1 92 ? -7.933 -2.465 -9.948 1.00 98.19 92 THR A N 1
ATOM 713 C CA . THR A 1 92 ? -6.899 -1.521 -9.531 1.00 98.19 92 THR A CA 1
ATOM 714 C C . THR A 1 92 ? -7.308 -0.102 -9.896 1.00 98.19 92 THR A C 1
ATOM 716 O O . THR A 1 92 ? -7.578 0.218 -11.049 1.00 98.19 92 THR A O 1
ATOM 719 N N . MET A 1 93 ? -7.312 0.780 -8.903 1.00 97.81 93 MET A N 1
ATOM 720 C CA . MET A 1 93 ? -7.511 2.210 -9.082 1.00 97.81 93 MET A CA 1
ATOM 721 C C . MET A 1 93 ? -6.177 2.943 -8.944 1.00 97.81 93 MET A C 1
ATOM 723 O O . MET A 1 93 ? -5.514 2.835 -7.912 1.00 97.81 93 MET A O 1
ATOM 727 N N . MET A 1 94 ? -5.819 3.730 -9.957 1.00 97.69 94 MET A N 1
ATOM 728 C CA . MET A 1 94 ? -4.662 4.626 -9.912 1.00 97.69 94 MET A CA 1
ATOM 729 C C . MET A 1 94 ? -5.060 5.983 -9.318 1.00 97.69 94 MET A C 1
ATOM 731 O O . MET A 1 94 ? -5.996 6.630 -9.790 1.00 97.69 94 MET A O 1
ATOM 735 N N . VAL A 1 95 ? -4.330 6.434 -8.301 1.00 97.62 95 VAL A N 1
ATOM 736 C CA . VAL A 1 95 ? -4.480 7.750 -7.669 1.00 97.62 95 VAL A CA 1
ATOM 737 C C . VAL A 1 95 ? -3.220 8.557 -7.950 1.00 97.62 95 VAL A C 1
ATOM 739 O O . VAL A 1 95 ? -2.159 8.260 -7.407 1.00 97.62 95 VAL A O 1
ATOM 742 N N . PHE A 1 96 ? -3.336 9.584 -8.797 1.00 97.62 96 PHE A N 1
ATOM 743 C CA . PHE A 1 96 ? -2.185 10.378 -9.223 1.00 97.62 96 PHE A CA 1
ATOM 744 C C . PHE A 1 96 ? -1.952 11.610 -8.353 1.00 97.62 96 PHE A C 1
ATOM 746 O O . PHE A 1 96 ? -2.624 12.628 -8.530 1.00 97.62 96 PHE A O 1
ATOM 753 N N . SER A 1 97 ? -1.001 11.541 -7.419 1.00 97.56 97 SER A N 1
ATOM 754 C CA . SER A 1 97 ? -0.573 12.687 -6.605 1.00 97.56 97 SER A CA 1
ATOM 755 C C . SER A 1 97 ? 0.700 12.356 -5.808 1.00 97.56 97 SER A C 1
ATOM 757 O O . SER A 1 97 ? 1.212 11.244 -5.817 1.00 97.56 97 SER A O 1
ATOM 759 N N . ASP A 1 98 ? 1.245 13.354 -5.116 1.00 97.75 98 ASP A N 1
ATOM 760 C CA . ASP A 1 98 ? 2.206 13.132 -4.039 1.00 97.75 98 ASP A CA 1
ATOM 761 C C . ASP A 1 98 ? 1.585 12.293 -2.904 1.00 97.75 98 ASP A C 1
ATOM 763 O O . ASP A 1 98 ? 0.438 12.534 -2.503 1.00 97.75 98 ASP A O 1
ATOM 767 N N . ALA A 1 99 ? 2.360 11.343 -2.370 1.00 96.56 99 ALA A N 1
ATOM 768 C CA . ALA A 1 99 ? 1.902 10.386 -1.368 1.00 96.56 99 ALA A CA 1
ATOM 769 C C . ALA A 1 99 ? 1.391 11.065 -0.090 1.00 96.56 99 ALA A C 1
ATOM 771 O O . ALA A 1 99 ? 0.305 10.733 0.393 1.00 96.56 99 ALA A O 1
ATOM 772 N N . LYS A 1 100 ? 2.124 12.065 0.420 1.00 96.62 100 LYS A N 1
ATOM 773 C CA . LYS A 1 100 ? 1.741 12.793 1.636 1.00 96.62 100 LYS A CA 1
ATOM 774 C C . LYS A 1 100 ? 0.416 13.522 1.429 1.00 96.62 100 LYS A C 1
ATOM 776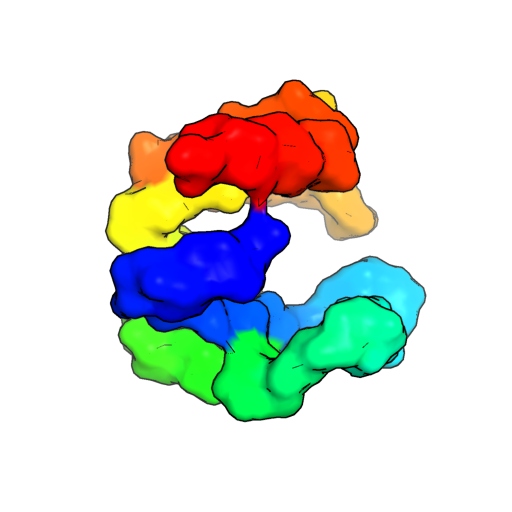 O O . LYS A 1 100 ? -0.486 13.380 2.252 1.00 96.62 100 LYS A O 1
ATOM 781 N N . LYS A 1 101 ? 0.255 14.222 0.299 1.00 97.56 101 LYS A N 1
ATOM 782 C CA . LYS A 1 101 ? -0.996 14.936 -0.022 1.00 97.56 101 LYS A CA 1
ATOM 783 C C . LYS A 1 101 ? -2.206 14.006 -0.093 1.00 97.56 101 LYS A C 1
ATOM 785 O O . LYS A 1 101 ? -3.270 14.362 0.409 1.00 97.56 101 LYS A O 1
ATOM 790 N N . VAL A 1 102 ? -2.065 12.826 -0.700 1.00 97.06 102 VAL A N 1
ATOM 791 C CA . VAL A 1 102 ? -3.167 11.850 -0.769 1.00 97.06 102 VAL A CA 1
ATOM 792 C C . VAL A 1 102 ? -3.567 11.396 0.626 1.00 97.06 102 VAL A C 1
ATOM 794 O O . VAL A 1 102 ? -4.745 11.467 0.964 1.00 97.06 102 VAL A O 1
ATOM 797 N N . ILE A 1 103 ? -2.605 10.991 1.460 1.00 95.69 103 ILE A N 1
ATOM 798 C CA . ILE A 1 103 ? -2.899 10.515 2.816 1.00 95.69 103 ILE A CA 1
ATOM 799 C C . ILE A 1 103 ? -3.502 11.624 3.688 1.00 95.69 103 ILE A C 1
ATOM 801 O O . ILE A 1 103 ? -4.440 11.356 4.441 1.00 95.69 103 ILE A O 1
ATOM 805 N N . GLU A 1 104 ? -3.036 12.870 3.567 1.00 95.94 104 GLU A N 1
ATOM 806 C CA . GLU A 1 104 ? -3.634 14.026 4.249 1.00 95.94 104 GLU A CA 1
ATOM 807 C C . GLU A 1 104 ? -5.086 14.256 3.812 1.00 95.94 104 GLU A C 1
ATOM 809 O O . GLU A 1 104 ? -5.968 14.414 4.657 1.00 95.94 104 GLU A O 1
ATOM 814 N N . ASN A 1 105 ? -5.355 14.232 2.505 1.00 95.69 105 ASN A N 1
ATOM 815 C CA . ASN A 1 105 ? -6.700 14.432 1.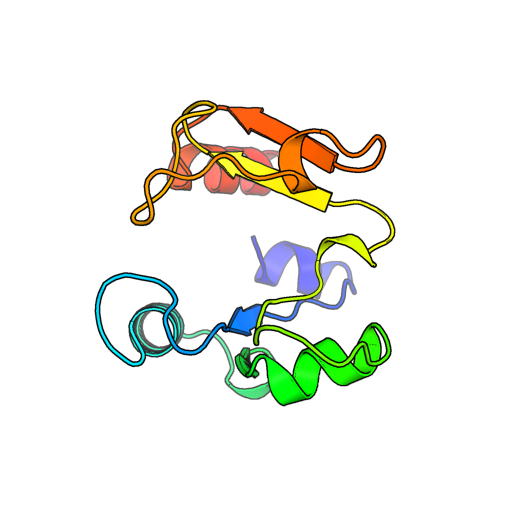968 1.00 95.69 105 ASN A CA 1
ATOM 816 C C . ASN A 1 105 ? -7.649 13.289 2.349 1.00 95.69 105 ASN A C 1
ATOM 818 O O . ASN A 1 105 ? -8.771 13.552 2.775 1.00 95.69 105 ASN A O 1
ATOM 822 N N . MET A 1 106 ? -7.197 12.034 2.272 1.00 94.69 106 MET A N 1
ATOM 823 C CA . MET A 1 106 ? -7.975 10.877 2.729 1.00 94.69 106 MET A CA 1
ATOM 824 C C . MET A 1 106 ? -8.245 10.949 4.233 1.00 94.69 106 MET A C 1
ATOM 826 O O . MET A 1 106 ? -9.363 10.700 4.672 1.00 94.69 106 MET A O 1
ATOM 830 N N . THR A 1 107 ? -7.250 11.349 5.029 1.00 94.44 107 THR A N 1
ATOM 831 C CA . THR A 1 107 ? -7.414 11.499 6.482 1.00 94.44 107 THR A CA 1
ATOM 832 C C . THR A 1 107 ? -8.451 12.571 6.822 1.00 94.44 107 THR A C 1
ATOM 834 O O . THR A 1 107 ? -9.205 12.378 7.776 1.00 94.44 107 THR A O 1
ATOM 837 N N . LYS A 1 108 ? -8.516 13.672 6.060 1.00 94.69 108 LYS A N 1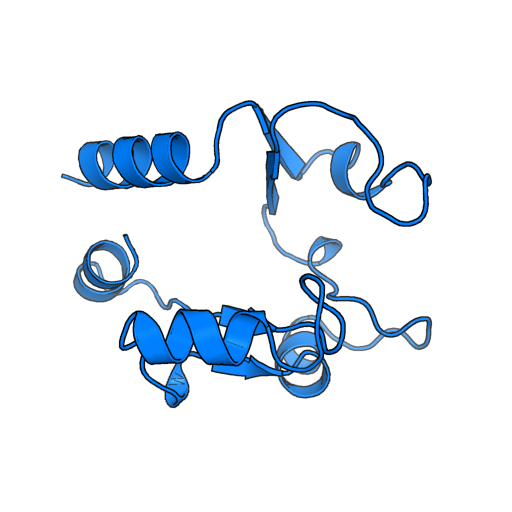
ATOM 838 C CA . LYS A 1 108 ? -9.555 14.710 6.200 1.00 94.69 108 LYS A CA 1
ATOM 839 C C . LYS A 1 108 ? -10.934 14.209 5.768 1.00 94.69 108 LYS A C 1
ATOM 841 O O . LYS A 1 108 ? -11.912 14.493 6.434 1.00 94.69 108 LYS A O 1
ATOM 846 N N . ALA A 1 109 ? -11.012 13.431 4.690 1.00 93.75 109 ALA A N 1
ATOM 847 C CA . ALA A 1 109 ? -12.278 12.900 4.179 1.00 93.75 109 ALA A CA 1
ATOM 848 C C . ALA A 1 109 ? -12.907 11.806 5.068 1.00 93.75 109 ALA A C 1
ATOM 850 O O . ALA A 1 109 ? -14.071 11.471 4.882 1.00 93.75 109 ALA A O 1
ATOM 851 N N . LEU A 1 110 ? -12.141 11.221 5.997 1.00 88.62 110 LEU A N 1
ATOM 852 C CA . LEU A 1 110 ? -12.629 10.229 6.964 1.00 88.62 110 LEU A CA 1
ATOM 853 C C . LEU A 1 110 ? -13.286 10.828 8.222 1.00 88.62 110 LEU A C 1
ATOM 855 O O . LEU A 1 110 ? -13.757 10.054 9.069 1.00 88.62 110 LEU A O 1
ATOM 859 N N . GLU A 1 111 ? -13.249 12.155 8.367 1.00 69.50 111 GLU A N 1
ATOM 860 C CA . GLU A 1 111 ? -13.979 12.908 9.403 1.00 69.50 111 GLU A CA 1
ATOM 861 C C . GLU A 1 111 ? -15.490 12.780 9.203 1.00 69.50 111 GLU A C 1
ATOM 863 O O . GLU A 1 111 ? -16.159 12.461 10.211 1.00 69.50 111 GLU A O 1
#